Protein AF-W5QB25-F1 (afdb_monomer_lite)

Sequence (67 aa):
QECGLLRKGTVLLADNVIFPGAPDFLEYVRGSSRFECSHFSSYLEYSKVVDGLEKVVYRGPSAPARP

Structure (mmCIF, N/CA/C/O backbone):
data_AF-W5QB25-F1
#
_entry.id   AF-W5QB25-F1
#
loop_
_atom_site.group_PDB
_atom_site.id
_atom_site.type_symbol
_atom_site.label_atom_id
_atom_site.label_alt_id
_atom_site.label_comp_id
_atom_site.label_asym_id
_atom_site.label_entity_id
_atom_site.label_seq_id
_atom_site.pdbx_PDB_ins_code
_atom_site.Cartn_x
_atom_site.Cartn_y
_atom_site.Cartn_z
_atom_site.occupancy
_atom_site.B_iso_or_equiv
_atom_site.auth_seq_id
_atom_site.auth_comp_id
_atom_site.auth_asym_id
_atom_site.auth_atom_id
_atom_site.pdbx_PDB_model_num
ATOM 1 N N . GLN A 1 1 ? -8.713 -13.062 8.119 1.00 46.50 1 GLN A N 1
ATOM 2 C CA . GLN A 1 1 ? -8.425 -13.352 9.541 1.00 46.50 1 GLN A CA 1
ATOM 3 C C . GLN A 1 1 ? -8.110 -12.029 10.228 1.00 46.50 1 GLN A C 1
ATOM 5 O O . GLN A 1 1 ? -7.275 -11.301 9.709 1.00 46.50 1 GLN A O 1
ATOM 10 N N . GLU A 1 2 ? -8.798 -11.670 11.315 1.00 67.00 2 GLU A N 1
ATOM 11 C CA . GLU A 1 2 ? -8.499 -10.452 12.088 1.00 67.00 2 GLU A CA 1
ATOM 12 C C . GLU A 1 2 ? -7.756 -10.843 13.369 1.00 67.00 2 GLU A C 1
ATOM 14 O O . GLU A 1 2 ? -8.346 -11.367 14.306 1.00 67.00 2 GLU A O 1
ATOM 19 N N . CYS A 1 3 ? -6.442 -10.614 13.397 1.00 75.81 3 CYS A N 1
ATOM 20 C CA . CYS A 1 3 ? -5.594 -10.980 14.537 1.00 75.81 3 CYS A CA 1
ATOM 21 C C . CYS A 1 3 ? -5.531 -9.888 15.623 1.00 75.81 3 CYS A C 1
ATOM 23 O O . CYS A 1 3 ? -4.761 -10.012 16.568 1.00 75.81 3 CYS A O 1
ATOM 25 N N . GLY A 1 4 ? -6.275 -8.782 15.471 1.00 82.94 4 GLY A N 1
ATOM 26 C CA . GLY A 1 4 ? -6.273 -7.663 16.427 1.00 82.94 4 GLY A CA 1
ATOM 27 C C . GLY A 1 4 ? -4.953 -6.881 16.518 1.00 82.94 4 GLY A C 1
ATOM 28 O O . GLY A 1 4 ? -4.770 -6.098 17.443 1.00 82.94 4 GLY A O 1
ATOM 29 N N . LEU A 1 5 ? -4.030 -7.074 15.569 1.00 91.56 5 LEU A N 1
ATOM 30 C CA . LEU A 1 5 ? -2.680 -6.492 15.614 1.00 91.56 5 LEU A CA 1
ATOM 31 C C . LEU A 1 5 ? -2.628 -5.015 15.195 1.00 91.56 5 LEU A C 1
ATOM 33 O O . LEU A 1 5 ? -1.682 -4.303 15.528 1.00 91.56 5 LEU A O 1
ATOM 37 N N . LEU A 1 6 ? -3.631 -4.546 14.450 1.00 93.50 6 LEU A N 1
ATOM 38 C CA . LEU A 1 6 ? -3.692 -3.169 13.972 1.00 93.50 6 LEU A CA 1
ATOM 39 C C . LEU A 1 6 ? -4.511 -2.312 14.936 1.00 93.50 6 LEU A C 1
ATOM 41 O O . LEU A 1 6 ? -5.678 -2.597 15.204 1.00 93.50 6 LEU A O 1
ATOM 45 N N . ARG A 1 7 ? -3.918 -1.209 15.392 1.00 93.75 7 ARG A N 1
ATOM 46 C CA . ARG A 1 7 ? -4.614 -0.153 16.136 1.00 93.75 7 ARG A CA 1
ATOM 47 C C . ARG A 1 7 ? -4.766 1.083 15.260 1.00 93.75 7 ARG A C 1
ATOM 49 O O . ARG A 1 7 ? -3.999 1.280 14.320 1.00 93.75 7 ARG A O 1
ATOM 56 N N . LYS A 1 8 ? -5.745 1.939 15.562 1.00 95.06 8 LYS A N 1
ATOM 57 C CA . LYS A 1 8 ? -5.900 3.219 14.855 1.00 95.06 8 LYS A CA 1
ATOM 58 C C . LYS A 1 8 ? -4.577 3.996 14.898 1.00 95.06 8 LYS A C 1
ATOM 60 O O . LYS A 1 8 ? -3.991 4.161 15.964 1.00 95.06 8 LYS A O 1
ATOM 65 N N . GLY A 1 9 ? -4.119 4.446 13.735 1.00 95.44 9 GLY A N 1
ATOM 66 C CA . GLY A 1 9 ? -2.829 5.104 13.545 1.00 95.44 9 GLY A CA 1
ATOM 67 C C . GLY A 1 9 ? -1.669 4.166 13.197 1.00 95.44 9 GLY A C 1
ATOM 68 O O . GLY A 1 9 ? -0.591 4.671 12.905 1.00 95.44 9 GLY A O 1
ATOM 69 N N . THR A 1 10 ? -1.850 2.838 13.186 1.00 97.25 10 THR A N 1
ATOM 70 C CA . THR A 1 10 ? -0.827 1.927 12.647 1.00 97.25 10 THR A CA 1
ATOM 71 C C . THR A 1 10 ? -0.528 2.295 11.196 1.00 97.25 10 THR A C 1
ATOM 73 O O . THR A 1 10 ? -1.448 2.433 10.388 1.00 97.25 10 THR A O 1
ATOM 76 N N . VAL A 1 11 ? 0.759 2.441 10.881 1.00 97.88 11 VAL A N 1
ATOM 77 C CA . VAL A 1 11 ? 1.249 2.736 9.534 1.00 97.88 11 VAL A CA 1
ATOM 78 C C . VAL A 1 11 ? 1.808 1.457 8.931 1.00 97.88 11 VAL A C 1
ATOM 80 O O . VAL A 1 11 ? 2.701 0.840 9.506 1.00 97.88 11 VAL A O 1
ATOM 83 N N . LEU A 1 12 ? 1.279 1.075 7.777 1.00 97.75 12 LEU A N 1
ATOM 84 C CA . LEU A 1 12 ? 1.872 0.080 6.897 1.00 97.75 12 LEU A CA 1
ATOM 85 C C . LEU A 1 12 ? 2.626 0.831 5.797 1.00 97.75 12 LEU A C 1
ATOM 87 O O . LEU A 1 12 ? 2.117 1.819 5.264 1.00 97.75 12 LEU A O 1
ATOM 91 N N . LEU A 1 13 ? 3.826 0.370 5.468 1.00 97.94 13 LEU A N 1
ATOM 92 C CA . LEU A 1 13 ? 4.594 0.856 4.329 1.00 97.94 13 LEU A CA 1
ATOM 93 C C . LEU A 1 13 ? 4.904 -0.353 3.449 1.00 97.94 13 LEU A C 1
ATOM 95 O O . LEU A 1 13 ? 5.584 -1.270 3.903 1.00 97.94 13 LEU A O 1
ATOM 99 N N . ALA A 1 14 ? 4.338 -0.377 2.246 1.00 97.19 14 ALA A N 1
ATOM 100 C CA . ALA A 1 14 ? 4.487 -1.478 1.301 1.00 97.19 14 ALA A CA 1
ATOM 101 C C . ALA A 1 14 ? 5.375 -1.047 0.133 1.00 97.19 14 ALA A C 1
ATOM 103 O O . ALA A 1 14 ? 5.095 -0.026 -0.496 1.00 97.19 14 ALA A O 1
ATOM 104 N N . ASP A 1 15 ? 6.422 -1.826 -0.125 1.00 95.56 15 ASP A N 1
ATOM 105 C CA . ASP A 1 15 ? 7.311 -1.678 -1.278 1.00 95.56 15 ASP A CA 1
ATOM 106 C C . ASP A 1 15 ? 6.806 -2.504 -2.469 1.00 95.56 15 ASP A C 1
ATOM 108 O O . ASP A 1 15 ? 5.980 -3.406 -2.299 1.00 95.56 15 ASP A O 1
A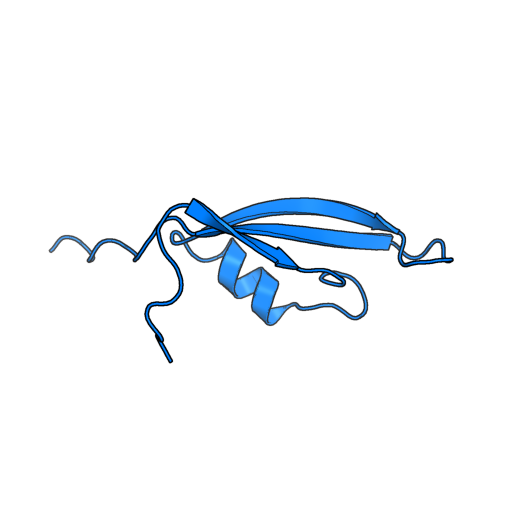TOM 112 N N . ASN A 1 16 ? 7.290 -2.181 -3.668 1.00 93.06 16 ASN A N 1
ATOM 113 C CA . ASN A 1 16 ? 7.015 -2.889 -4.915 1.00 93.06 16 ASN A CA 1
ATOM 114 C C . ASN A 1 16 ? 5.536 -2.959 -5.312 1.00 93.06 16 ASN A C 1
ATOM 116 O O . ASN A 1 16 ? 5.080 -3.907 -5.965 1.00 93.06 16 ASN A O 1
ATOM 120 N N . VAL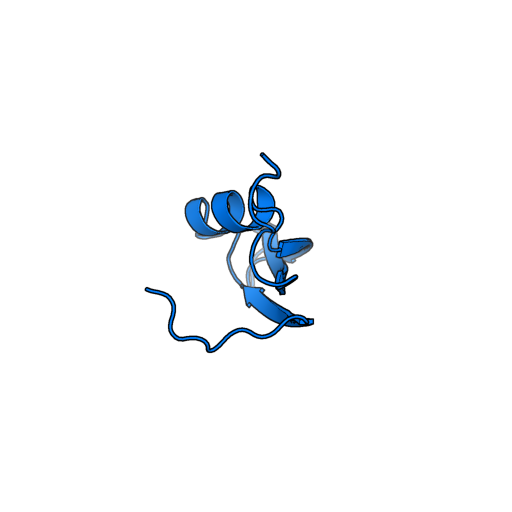 A 1 17 ? 4.760 -1.939 -4.930 1.00 95.62 17 VAL A N 1
ATOM 121 C CA . VAL A 1 17 ? 3.315 -1.914 -5.191 1.00 95.62 17 VAL A CA 1
ATOM 122 C C . VAL A 1 17 ? 2.984 -1.673 -6.663 1.00 95.62 17 VAL A C 1
ATOM 124 O O . VAL A 1 17 ? 1.864 -1.975 -7.080 1.00 95.62 17 VAL A O 1
ATOM 127 N N . ILE A 1 18 ? 3.949 -1.185 -7.452 1.00 93.88 18 ILE A N 1
ATOM 128 C CA . ILE A 1 18 ? 3.829 -0.995 -8.901 1.00 93.88 18 ILE A CA 1
ATOM 129 C C . ILE A 1 18 ? 4.611 -2.075 -9.662 1.00 93.88 18 ILE A C 1
ATOM 131 O O . ILE A 1 18 ? 4.062 -2.635 -10.610 1.00 93.88 18 ILE A O 1
ATOM 135 N N . PHE A 1 19 ? 5.840 -2.416 -9.248 1.00 90.38 19 PHE A N 1
ATOM 136 C CA . PHE A 1 19 ? 6.625 -3.492 -9.867 1.00 90.38 19 PHE A CA 1
ATOM 137 C C . PHE A 1 19 ? 7.326 -4.397 -8.829 1.00 90.38 19 PHE A C 1
ATOM 139 O O . PHE A 1 19 ? 8.140 -3.891 -8.066 1.00 90.38 19 PHE A O 1
ATOM 146 N N . PRO A 1 20 ? 7.090 -5.731 -8.823 1.00 89.00 20 PRO A N 1
ATOM 147 C CA . PRO A 1 20 ? 6.222 -6.483 -9.741 1.00 89.00 20 PRO A CA 1
ATOM 148 C C . PRO A 1 20 ? 4.722 -6.200 -9.573 1.00 89.00 20 PRO A C 1
ATOM 150 O O . PRO A 1 20 ? 3.941 -6.595 -10.436 1.00 89.00 20 PRO A O 1
ATOM 153 N N . GLY A 1 21 ? 4.330 -5.483 -8.518 1.00 93.31 21 GLY A N 1
ATOM 154 C CA . GLY A 1 21 ? 2.972 -5.000 -8.319 1.00 93.31 21 GLY A CA 1
ATOM 155 C C . GLY A 1 21 ? 2.205 -5.767 -7.247 1.00 93.31 21 GLY A C 1
ATOM 156 O O . GLY A 1 21 ? 2.395 -6.965 -7.039 1.00 93.31 21 GLY A O 1
ATOM 157 N N . ALA A 1 22 ? 1.290 -5.060 -6.586 1.00 97.00 22 ALA A N 1
ATOM 158 C CA . ALA A 1 22 ? 0.372 -5.626 -5.600 1.00 97.00 22 ALA A CA 1
ATOM 159 C C . ALA A 1 22 ? -1.055 -5.079 -5.821 1.00 97.00 22 ALA A C 1
ATOM 161 O O . ALA A 1 22 ? -1.559 -4.318 -4.989 1.00 97.00 22 ALA A O 1
ATOM 162 N N . PRO A 1 23 ? -1.708 -5.414 -6.953 1.00 96.81 23 PRO A N 1
ATOM 163 C CA . PRO A 1 23 ? -2.977 -4.802 -7.352 1.00 96.81 23 PRO A CA 1
ATOM 164 C C . PRO A 1 23 ? -4.090 -5.041 -6.327 1.00 96.81 23 PRO A C 1
ATOM 166 O O . PRO A 1 23 ? -4.723 -4.077 -5.906 1.00 96.81 23 PRO A O 1
ATOM 169 N N . ASP A 1 24 ? -4.251 -6.273 -5.840 1.00 97.69 24 ASP A N 1
ATOM 170 C CA . ASP A 1 24 ? -5.280 -6.626 -4.851 1.00 97.69 24 ASP A CA 1
ATOM 171 C C . ASP A 1 24 ? -5.092 -5.861 -3.532 1.00 97.69 24 ASP A C 1
ATOM 173 O O . ASP A 1 24 ? -6.055 -5.416 -2.905 1.00 97.69 24 ASP A O 1
ATOM 177 N N . PHE A 1 25 ? -3.835 -5.666 -3.114 1.00 97.00 25 PHE A N 1
ATOM 178 C CA . PHE A 1 25 ? -3.512 -4.869 -1.932 1.00 97.00 25 PHE A CA 1
ATOM 179 C C . PHE A 1 25 ? -3.906 -3.406 -2.141 1.00 97.00 25 PHE A C 1
ATOM 181 O O . PHE A 1 25 ? -4.589 -2.840 -1.288 1.00 97.00 25 PHE A O 1
ATOM 188 N N . LEU A 1 26 ? -3.507 -2.809 -3.271 1.00 97.75 26 LEU A N 1
ATOM 189 C CA 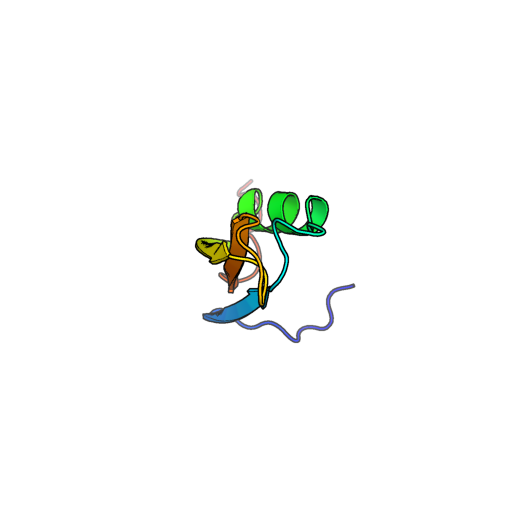. LEU A 1 26 ? -3.816 -1.418 -3.596 1.00 97.75 26 LEU A CA 1
ATOM 190 C C . LEU A 1 26 ? -5.322 -1.182 -3.732 1.00 97.75 26 LEU A C 1
ATOM 192 O O . LEU A 1 26 ? -5.823 -0.194 -3.198 1.00 97.75 26 LEU A O 1
ATOM 196 N N . GLU A 1 27 ? -6.044 -2.077 -4.404 1.00 97.81 27 GLU A N 1
ATOM 197 C CA . GLU A 1 27 ? -7.499 -2.002 -4.542 1.00 97.81 27 GLU A CA 1
ATOM 198 C C . GLU A 1 27 ? -8.177 -2.057 -3.170 1.00 97.81 27 GLU A C 1
ATOM 200 O O . GLU A 1 27 ? -8.989 -1.191 -2.837 1.00 97.81 27 GLU A O 1
ATOM 205 N N . TYR A 1 28 ? -7.777 -3.011 -2.328 1.00 96.56 28 TYR A N 1
ATOM 206 C CA . TYR A 1 28 ? -8.347 -3.180 -0.999 1.00 96.56 28 TYR A CA 1
ATOM 207 C C . TYR A 1 28 ? -8.114 -1.967 -0.089 1.00 96.56 28 TYR A C 1
ATOM 209 O O . TYR A 1 28 ? -9.053 -1.476 0.544 1.00 96.56 28 TYR A O 1
ATOM 217 N N . VAL A 1 29 ? -6.877 -1.466 0.002 1.00 96.94 29 VAL A N 1
ATOM 218 C CA . VAL A 1 29 ? -6.557 -0.354 0.914 1.00 96.94 29 VAL A CA 1
ATOM 219 C C . VAL A 1 29 ? -7.104 0.980 0.413 1.00 96.94 29 VAL A C 1
ATOM 221 O O . VAL A 1 29 ? -7.591 1.764 1.225 1.00 96.94 29 VAL A O 1
ATOM 224 N N . ARG A 1 30 ? -7.105 1.228 -0.904 1.00 97.00 30 ARG A N 1
ATOM 225 C CA . ARG A 1 30 ? -7.623 2.478 -1.487 1.00 97.00 30 ARG A CA 1
ATOM 226 C C . ARG A 1 30 ? -9.151 2.512 -1.556 1.00 97.00 30 ARG A C 1
ATOM 228 O O . ARG A 1 30 ? -9.729 3.588 -1.445 1.00 97.00 30 ARG A O 1
ATOM 235 N N . GLY A 1 31 ? -9.807 1.360 -1.701 1.00 95.94 31 GLY A N 1
ATOM 236 C CA . GLY A 1 31 ? -11.270 1.248 -1.711 1.00 95.94 31 GLY A CA 1
ATOM 237 C C . GLY A 1 31 ? -11.918 1.233 -0.320 1.00 95.94 31 GLY A C 1
ATOM 238 O O . GLY A 1 31 ? -13.134 1.370 -0.200 1.00 95.94 31 GLY A O 1
ATOM 239 N N . SER A 1 32 ? -11.134 1.068 0.748 1.00 94.56 32 SER A N 1
ATOM 240 C CA . SER A 1 32 ? -11.642 0.899 2.112 1.00 94.56 32 SER A CA 1
ATOM 241 C C . SER A 1 32 ? -11.527 2.180 2.940 1.00 94.56 32 SER A C 1
ATOM 243 O O . SER A 1 32 ? -10.435 2.679 3.196 1.00 94.56 32 SER A O 1
ATOM 245 N N . SER A 1 33 ? -12.645 2.634 3.519 1.00 94.56 33 SER A N 1
ATOM 246 C CA . SER A 1 33 ? -12.684 3.763 4.471 1.00 94.56 33 SER A CA 1
ATOM 247 C C . SER A 1 33 ? -11.910 3.514 5.775 1.00 94.56 33 SER A C 1
ATOM 249 O O . SER A 1 33 ? -11.676 4.436 6.558 1.00 94.56 33 SER A O 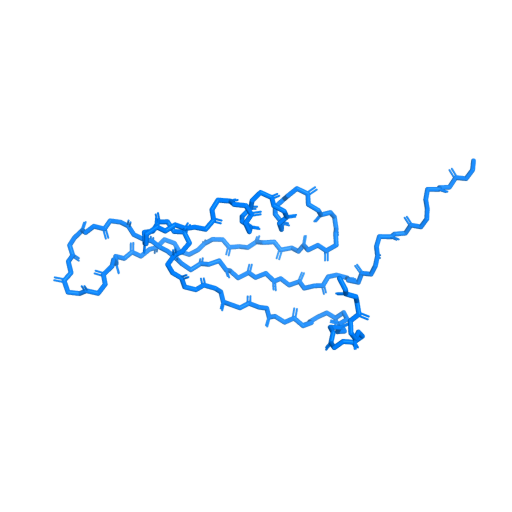1
ATOM 251 N N . ARG A 1 34 ? -11.486 2.266 6.013 1.00 94.75 34 ARG A N 1
ATOM 252 C CA . ARG A 1 34 ? -10.642 1.882 7.152 1.00 94.75 34 ARG A CA 1
ATOM 253 C C . ARG A 1 34 ? -9.187 2.307 6.995 1.00 94.75 34 ARG A C 1
ATOM 255 O O . ARG A 1 34 ? -8.427 2.162 7.950 1.00 94.75 34 ARG A O 1
ATOM 262 N N . PHE A 1 35 ? -8.783 2.811 5.835 1.00 96.50 35 PHE A N 1
ATOM 263 C CA . PHE A 1 35 ? -7.407 3.195 5.568 1.00 96.50 35 PHE A CA 1
ATOM 264 C C . PHE A 1 35 ? -7.328 4.583 4.931 1.00 96.50 35 PHE A C 1
ATOM 266 O O . PHE A 1 35 ? -8.204 5.005 4.188 1.00 96.50 35 PHE A O 1
ATOM 273 N N . GLU A 1 36 ? -6.256 5.303 5.239 1.00 97.81 36 GLU A N 1
ATOM 274 C CA . GLU A 1 36 ? -5.827 6.485 4.496 1.00 97.81 36 GLU A CA 1
ATOM 275 C C . GLU A 1 36 ? -4.548 6.127 3.746 1.00 97.81 36 GLU A C 1
ATOM 277 O O . GLU A 1 36 ? -3.574 5.696 4.364 1.00 97.81 36 GLU A O 1
ATOM 282 N N . CYS A 1 37 ? -4.553 6.315 2.429 1.00 97.75 37 CYS A N 1
ATOM 283 C CA . CYS A 1 37 ? -3.446 5.926 1.565 1.00 97.75 37 CYS A CA 1
ATOM 284 C C . CYS A 1 37 ? -2.688 7.152 1.044 1.00 97.75 37 CYS A C 1
ATOM 286 O O . CYS A 1 37 ? -3.270 8.201 0.768 1.00 97.75 37 CYS A O 1
ATOM 288 N N . SER A 1 38 ? -1.373 7.026 0.901 1.00 98.19 38 SER A N 1
ATOM 289 C CA . SER A 1 38 ? -0.521 7.989 0.204 1.00 98.19 38 SER A CA 1
ATOM 290 C C . SER A 1 38 ? 0.500 7.226 -0.629 1.00 98.19 38 SER A C 1
ATOM 292 O O . SER A 1 38 ? 1.248 6.413 -0.084 1.00 98.19 38 SER A O 1
ATOM 294 N N . HIS A 1 39 ? 0.543 7.513 -1.927 1.00 97.69 39 HIS A N 1
ATOM 295 C CA . HIS A 1 39 ? 1.486 6.891 -2.847 1.00 97.69 39 HIS A CA 1
ATOM 296 C C . HIS A 1 39 ? 2.752 7.739 -2.989 1.00 97.69 39 HIS A C 1
ATOM 298 O O . HIS A 1 39 ? 2.671 8.957 -3.159 1.00 97.69 39 HIS A O 1
ATOM 304 N N . PHE A 1 40 ? 3.911 7.091 -2.957 1.00 96.69 40 PHE A N 1
ATOM 305 C CA . PHE A 1 40 ? 5.215 7.713 -3.151 1.00 96.69 40 PHE A CA 1
ATOM 306 C C . PHE A 1 40 ? 5.881 7.072 -4.364 1.00 96.69 40 PHE A C 1
ATOM 308 O O . PHE A 1 40 ? 6.480 6.004 -4.255 1.00 96.69 40 PHE A O 1
ATOM 315 N N . SER A 1 41 ? 5.758 7.724 -5.522 1.00 94.62 41 SER A N 1
ATOM 316 C CA . SER A 1 41 ? 6.410 7.262 -6.749 1.00 94.62 41 SER A CA 1
ATOM 317 C C . SER A 1 41 ? 7.931 7.321 -6.604 1.00 94.62 41 SER A C 1
ATOM 319 O O . SER A 1 41 ? 8.477 8.296 -6.082 1.00 94.62 41 SER A O 1
ATOM 321 N N . SER A 1 42 ? 8.601 6.271 -7.068 1.00 92.56 42 SER A N 1
ATOM 322 C CA . SER A 1 42 ? 10.056 6.148 -7.088 1.00 92.56 42 SER A CA 1
ATOM 323 C C . SER A 1 42 ? 10.490 5.314 -8.300 1.00 92.56 42 SER A C 1
ATOM 325 O O . SER A 1 42 ? 9.704 5.049 -9.210 1.00 92.56 42 SER A O 1
ATOM 327 N N . TYR A 1 43 ? 11.752 4.906 -8.324 1.00 90.88 43 TYR A N 1
ATOM 328 C CA . TYR A 1 43 ? 12.290 3.968 -9.299 1.00 90.88 43 TYR A CA 1
ATOM 329 C C . TYR A 1 43 ? 12.670 2.666 -8.604 1.00 90.88 43 TYR A C 1
ATOM 331 O O . TYR A 1 43 ? 13.184 2.691 -7.485 1.00 90.88 43 TYR A O 1
ATOM 339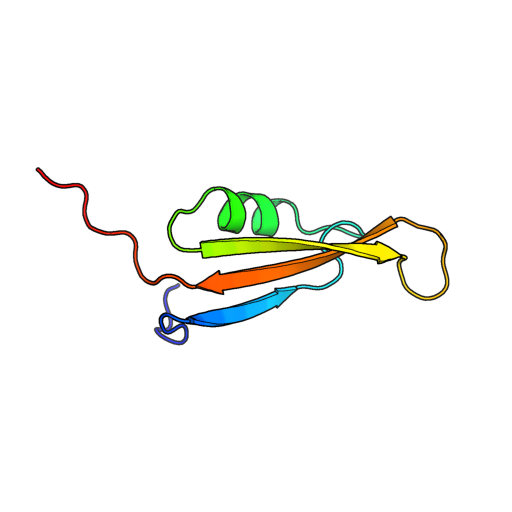 N N . LEU A 1 44 ? 12.444 1.548 -9.290 1.00 84.62 44 LEU A N 1
ATOM 340 C CA . LEU A 1 44 ? 12.926 0.240 -8.867 1.00 84.62 44 LEU A CA 1
ATOM 341 C C . LEU A 1 44 ? 14.453 0.274 -8.737 1.00 84.62 44 LEU A C 1
ATOM 343 O O . LEU A 1 44 ? 15.141 0.839 -9.597 1.00 84.62 44 LEU A O 1
ATOM 347 N N . GLU A 1 45 ? 14.969 -0.368 -7.690 1.00 81.31 45 GLU A N 1
ATOM 348 C CA . GLU A 1 45 ? 16.391 -0.376 -7.357 1.00 81.31 45 GLU A CA 1
ATOM 349 C C . GLU A 1 45 ? 17.280 -0.657 -8.578 1.00 81.31 45 GLU A C 1
ATOM 351 O O . GLU A 1 45 ? 17.061 -1.596 -9.346 1.00 81.31 45 GLU A O 1
ATOM 356 N N . TYR A 1 46 ? 18.297 0.191 -8.761 1.00 83.88 46 TYR A N 1
ATOM 357 C CA . TYR A 1 46 ? 19.302 0.076 -9.827 1.00 83.88 46 TYR A CA 1
ATOM 358 C C . TYR A 1 46 ? 18.748 0.131 -11.264 1.00 83.88 46 TYR A C 1
ATOM 360 O O . TYR A 1 46 ? 19.458 -0.205 -12.214 1.00 83.88 46 TYR A O 1
ATOM 368 N N . SER A 1 47 ? 17.511 0.599 -11.455 1.00 87.31 47 SER A N 1
ATOM 369 C CA . SER A 1 47 ? 16.870 0.710 -12.766 1.00 87.31 47 SER A CA 1
ATOM 370 C C . SER A 1 47 ? 16.150 2.054 -12.951 1.00 87.31 47 SER A C 1
ATOM 372 O O . SER A 1 47 ? 16.017 2.849 -12.026 1.00 87.31 47 SER A O 1
ATOM 374 N N . LYS A 1 48 ? 15.680 2.322 -14.175 1.00 86.94 48 LYS A N 1
ATOM 375 C CA . LYS A 1 48 ? 14.783 3.455 -14.480 1.00 86.94 48 LYS A CA 1
ATOM 376 C C . LYS A 1 48 ? 13.320 3.023 -14.611 1.00 86.94 48 LYS A C 1
ATOM 378 O O . LYS A 1 48 ? 12.509 3.771 -15.154 1.00 86.94 48 LYS A O 1
ATOM 383 N N . VAL A 1 49 ? 12.989 1.811 -14.169 1.00 88.62 49 VAL A N 1
ATOM 384 C CA . VAL A 1 49 ? 11.607 1.330 -14.148 1.00 88.62 49 VAL A CA 1
ATOM 385 C C . VAL A 1 49 ? 10.885 2.054 -13.019 1.00 88.62 49 VAL A C 1
ATOM 387 O O . VAL A 1 49 ? 11.390 2.108 -11.900 1.00 88.62 49 VAL A O 1
ATOM 390 N N . VAL A 1 50 ? 9.737 2.654 -13.327 1.00 91.00 50 VAL A N 1
ATOM 391 C CA . VAL A 1 50 ? 8.918 3.346 -12.327 1.00 91.00 50 VAL A CA 1
ATOM 392 C C . VAL A 1 50 ? 8.345 2.315 -11.360 1.00 91.00 50 VAL A C 1
ATOM 394 O O . VAL A 1 50 ? 7.731 1.340 -11.790 1.00 91.00 50 VAL A O 1
ATOM 397 N N . ASP A 1 51 ? 8.531 2.569 -10.070 1.00 93.19 51 ASP A N 1
ATOM 398 C CA . ASP A 1 51 ? 7.909 1.829 -8.977 1.00 93.19 51 ASP A CA 1
ATOM 399 C C . ASP A 1 51 ? 7.297 2.817 -7.959 1.00 93.19 51 ASP A C 1
ATOM 401 O O . ASP A 1 51 ? 7.120 4.010 -8.242 1.00 93.19 51 ASP A O 1
ATOM 405 N N . GLY A 1 52 ? 6.968 2.356 -6.758 1.00 93.81 52 GLY A N 1
ATOM 406 C CA . GLY A 1 52 ? 6.629 3.231 -5.652 1.00 93.81 52 GLY A CA 1
ATOM 407 C C . GLY A 1 52 ? 6.298 2.490 -4.367 1.00 93.81 52 GLY A C 1
ATOM 408 O O . GLY A 1 52 ? 6.034 1.290 -4.353 1.00 93.81 52 GLY A O 1
ATOM 409 N N . LEU A 1 53 ? 6.259 3.263 -3.287 1.00 96.88 53 LEU A N 1
ATOM 410 C CA . LEU A 1 53 ? 5.819 2.815 -1.974 1.00 96.88 53 LEU A CA 1
ATOM 411 C C . LEU A 1 53 ? 4.368 3.246 -1.748 1.00 96.88 53 LEU A C 1
ATOM 413 O O . LEU A 1 53 ? 3.994 4.381 -2.059 1.00 96.88 53 LEU A O 1
ATOM 417 N N . GLU A 1 54 ? 3.564 2.392 -1.121 1.00 98.38 54 GLU A N 1
ATOM 418 C CA . GLU A 1 54 ? 2.258 2.790 -0.590 1.00 98.38 54 GLU A CA 1
ATOM 419 C C . GLU A 1 54 ? 2.343 2.916 0.932 1.00 98.38 54 GLU A C 1
ATOM 421 O O . GLU A 1 54 ? 2.584 1.940 1.648 1.00 98.38 54 GLU A O 1
ATOM 426 N N . LYS A 1 55 ? 2.116 4.126 1.446 1.00 98.31 55 LYS A N 1
ATOM 427 C CA . LYS A 1 55 ? 1.908 4.355 2.876 1.00 98.31 55 LYS A CA 1
ATOM 428 C C . LYS A 1 55 ? 0.421 4.242 3.177 1.00 98.31 55 LYS A C 1
ATOM 430 O O . LYS A 1 55 ? -0.376 4.997 2.624 1.00 98.31 55 LYS A O 1
ATOM 435 N N . VAL A 1 56 ? 0.062 3.372 4.111 1.00 98.25 56 VAL A N 1
ATOM 436 C CA . VAL A 1 56 ? -1.325 3.109 4.496 1.00 98.25 56 VAL A CA 1
ATOM 437 C C . VAL A 1 56 ? -1.483 3.302 6.000 1.00 98.25 56 VAL A C 1
ATOM 439 O O . VAL A 1 56 ? -0.879 2.593 6.800 1.00 98.25 56 VAL A O 1
ATOM 442 N N . VAL A 1 57 ? -2.305 4.265 6.408 1.00 98.00 57 VAL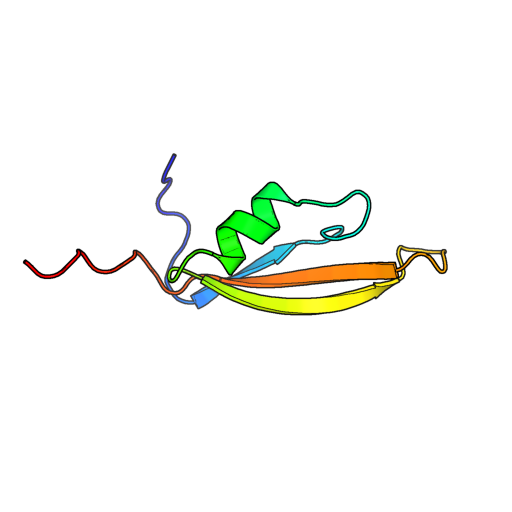 A N 1
ATOM 443 C CA . VAL A 1 57 ? -2.603 4.547 7.816 1.00 98.00 57 VAL A CA 1
ATOM 444 C C . VAL A 1 57 ? -3.944 3.920 8.179 1.00 98.00 57 VAL A C 1
ATOM 446 O O . VAL A 1 57 ? -4.986 4.317 7.658 1.00 98.00 57 VAL A O 1
ATOM 449 N N . TYR A 1 58 ? -3.946 2.959 9.102 1.00 96.69 58 TYR A N 1
ATOM 450 C CA . TYR A 1 58 ? -5.174 2.320 9.569 1.00 96.69 58 TYR A CA 1
ATOM 451 C C . TYR A 1 58 ? -6.009 3.292 10.412 1.00 96.69 58 TYR A C 1
ATOM 453 O O . TYR A 1 58 ? -5.568 3.796 11.446 1.00 96.69 58 TYR A O 1
ATOM 461 N N . ARG A 1 59 ? -7.243 3.559 9.987 1.00 95.94 59 ARG A N 1
ATOM 462 C CA . ARG A 1 59 ? -8.191 4.470 10.646 1.00 95.94 59 ARG A CA 1
ATOM 463 C C . ARG A 1 59 ? -9.051 3.790 11.711 1.00 95.94 59 ARG A C 1
ATOM 465 O O . ARG A 1 59 ? -9.689 4.494 12.496 1.00 95.94 59 ARG A O 1
ATOM 472 N N . GLY A 1 60 ? -9.000 2.463 11.794 1.00 91.88 60 GLY A N 1
ATOM 473 C CA . GLY A 1 60 ? -9.846 1.654 12.666 1.00 91.88 60 GLY A CA 1
ATOM 474 C C . GLY A 1 60 ? -10.932 0.905 11.884 1.00 91.88 60 GLY A C 1
ATOM 475 O O . GLY A 1 60 ? -10.999 1.014 10.658 1.00 91.88 60 GLY A O 1
ATOM 476 N N . PRO A 1 61 ? -11.773 0.123 12.579 1.00 87.19 61 PRO A N 1
ATOM 477 C CA . PRO A 1 61 ? -12.871 -0.597 11.946 1.00 87.19 61 PRO A CA 1
ATOM 478 C C . PRO A 1 61 ? -13.861 0.380 11.302 1.00 87.19 61 PRO A C 1
ATOM 480 O O . PRO A 1 61 ? -14.061 1.497 11.783 1.00 87.19 61 PRO A O 1
ATOM 483 N N . SER A 1 62 ? -14.488 -0.047 10.207 1.00 78.06 62 SER A N 1
ATOM 484 C CA . SER A 1 62 ? -15.573 0.700 9.576 1.00 78.06 62 SER A CA 1
ATOM 485 C C . SER A 1 62 ? -16.726 0.804 10.570 1.00 78.06 62 SER A C 1
ATOM 487 O O . SER A 1 62 ? -17.109 -0.203 11.169 1.00 78.06 62 SER A O 1
ATOM 489 N N . ALA A 1 63 ? -17.263 2.010 10.765 1.00 67.88 63 ALA A N 1
ATOM 490 C CA . ALA A 1 63 ? -18.447 2.188 11.597 1.00 67.88 63 ALA A CA 1
ATOM 491 C C . ALA A 1 63 ? -19.590 1.301 11.062 1.00 67.88 63 ALA A C 1
ATOM 493 O O . ALA A 1 63 ? -19.706 1.151 9.841 1.00 67.88 63 ALA A O 1
ATOM 494 N N . PRO A 1 64 ? -20.425 0.705 11.933 1.00 60.97 64 PRO A N 1
ATOM 495 C CA . PRO A 1 64 ? -21.597 -0.021 11.471 1.00 60.97 64 PRO A CA 1
ATOM 496 C C . PRO A 1 64 ? -22.483 0.924 10.655 1.00 60.97 64 PRO A C 1
ATOM 498 O O . PRO A 1 64 ? -22.655 2.091 11.023 1.00 60.97 64 PRO A O 1
ATOM 501 N N . ALA A 1 65 ? -23.022 0.423 9.539 1.00 57.34 65 ALA A N 1
ATOM 502 C CA . ALA A 1 65 ? -24.039 1.139 8.784 1.00 57.34 65 ALA A CA 1
ATOM 503 C C . ALA A 1 65 ? -25.164 1.518 9.755 1.00 57.34 65 ALA A C 1
ATOM 505 O O . ALA A 1 65 ? -25.690 0.668 10.476 1.00 57.34 65 ALA A O 1
ATOM 506 N N . ARG A 1 66 ? -25.452 2.815 9.848 1.00 58.56 66 ARG A N 1
ATOM 507 C CA . ARG A 1 66 ? -26.514 3.326 10.710 1.00 58.56 66 ARG A CA 1
ATOM 508 C C . ARG A 1 66 ? -27.857 2.805 10.154 1.00 58.56 66 ARG A C 1
ATOM 510 O O . ARG A 1 66 ? -27.999 2.843 8.932 1.00 58.56 66 ARG A O 1
ATOM 517 N N . PRO A 1 67 ? -28.763 2.273 10.999 1.00 61.06 67 PRO A N 1
ATOM 518 C CA . PRO A 1 67 ? -30.042 1.718 10.552 1.00 61.06 67 PRO A CA 1
ATOM 519 C C . PRO A 1 67 ? -30.937 2.767 9.889 1.00 61.06 67 PRO A C 1
ATOM 521 O O . PRO A 1 67 ? -30.775 3.971 10.211 1.00 61.06 67 PRO A O 1
#

Secondary structure (DSSP, 8-state):
---S---TTPEEEES-IIIII-HHHHHHHHH-TTEEEEEEEEE-TTS--EEEEEEEEE--SPPPPP-

Foldseek 3Di:
DCPVPDDQFDKDKDWCCPVVHDVVVCCVQVVDPQKDWDWAWDADPPDNHITTMIIIGGRDDDDPDDD

Radius of gyration: 14.13 Å; chains: 1; bounding box: 49×21×31 Å

pLDDT: mean 90.05, std 11.61, range [46.5, 98.38]